Protein AF-A0AAX3TFY3-F1 (afdb_monomer)

pLDDT: mean 84.91, std 11.99, range [38.5, 95.88]

Secondary structure (DSSP, 8-state):
-----S-S-TTSBPEEE--SPPPTTSSGGG--HHHHHHHHHHHHHHHHTT-BHHHHHHHHB---S---EEEEEGGGEEEEEEEE-STT-S-EEEEEE-TT-EEEEEEEETT-----

Solvent-accessible surface area (backbone atoms only — not comparable to full-atom values): 6820 Å² total; per-residue (Å²): 131,85,78,79,88,66,79,91,57,45,82,42,64,62,45,76,42,79,86,60,86,44,45,90,82,19,36,80,84,62,48,51,77,70,46,44,50,50,51,51,52,55,53,48,58,43,59,77,66,62,36,24,38,41,56,44,45,75,64,22,39,56,90,52,102,69,51,65,45,79,47,71,48,81,94,75,42,77,42,59,32,36,48,39,32,64,73,92,52,44,41,34,40,30,25,30,71,50,95,90,53,31,36,33,46,38,33,48,34,58,72,51,79,73,87,130

Organism: NCBI:txid1179777

Mean predicted aligned error: 5.67 Å

Sequence (116 aa):
MEVKRKLIKDNLSFKIAIVHKLDNGFDFKSLNPDTLKNFHNFINDIFNKKMTISQIENLYMRKKTNPFTSRVIDQNIEVREIHLGKGEKQFRLFGYFNEDSYFVLTKIDPGHKFHS

Foldseek 3Di:
DPQPQDDPFFAAFAAADAPDDAPPCFDPVVDDPVLVVVVVVVVCVRVVVSDGPNRQCVAFWDPDPHQWDWDADPPRDTFTKGWGGGPPAQWIWIAGQDPVRYGHTHGTGRGVPDDD

Nearest PDB structures (foldseek):
  2qpv-assembly1_A  TM=5.074E-01  e=6.943E+00  Agrobacterium fabrum str. C58
  3omg-assembly2_B  TM=2.945E-01  e=2.825E+00  Homo sapiens

Structure (mmCIF, N/CA/C/O backbone):
data_AF-A0AAX3TFY3-F1
#
_entry.id   AF-A0AAX3TFY3-F1
#
loop_
_atom_site.group_PDB
_atom_site.id
_atom_site.type_symbol
_atom_site.label_atom_id
_atom_site.label_alt_id
_atom_site.label_comp_id
_atom_site.label_asym_id
_atom_site.label_entity_id
_atom_site.label_seq_id
_atom_site.pdbx_PDB_ins_code
_atom_site.Cartn_x
_atom_site.Cartn_y
_atom_site.Cartn_z
_atom_site.occupancy
_atom_site.B_iso_or_equiv
_atom_site.auth_seq_id
_atom_site.auth_comp_id
_atom_site.auth_asym_id
_atom_site.auth_atom_id
_atom_site.pdbx_PDB_model_num
ATOM 1 N N . MET A 1 1 ? -15.462 9.242 -23.530 1.00 39.34 1 MET A N 1
ATOM 2 C CA . MET A 1 1 ? -15.312 8.083 -22.625 1.00 39.34 1 MET A CA 1
ATOM 3 C C . MET A 1 1 ? -15.317 8.592 -21.202 1.00 39.34 1 MET A C 1
ATOM 5 O O . MET A 1 1 ? -14.533 9.476 -20.883 1.00 39.34 1 MET A O 1
ATOM 9 N N . GLU A 1 2 ? -16.221 8.090 -20.374 1.00 38.50 2 GLU A N 1
ATOM 10 C CA . GLU A 1 2 ? -16.289 8.456 -18.965 1.00 38.50 2 GLU A CA 1
ATOM 11 C C . GLU A 1 2 ? -15.049 7.900 -18.251 1.00 38.50 2 GLU A C 1
ATOM 13 O O . GLU A 1 2 ? -14.834 6.687 -18.197 1.00 38.50 2 GLU A O 1
ATOM 18 N N . VAL A 1 3 ? -14.174 8.781 -17.757 1.00 49.44 3 VAL A N 1
ATOM 19 C CA . VAL A 1 3 ? -13.042 8.358 -16.928 1.00 49.44 3 VAL A CA 1
ATOM 20 C C . VAL A 1 3 ? -13.648 7.834 -15.633 1.00 49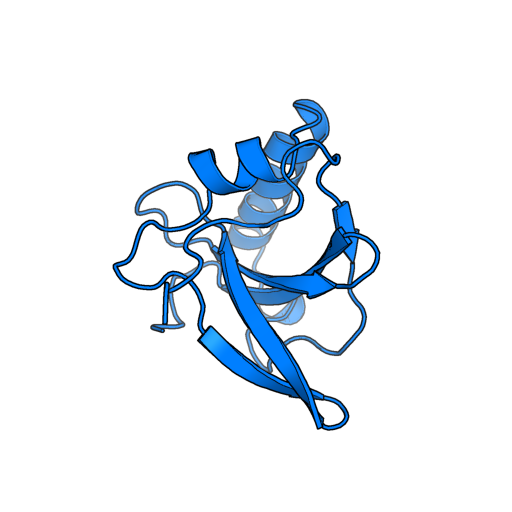.44 3 VAL A C 1
ATOM 22 O O . VAL A 1 3 ? -14.050 8.624 -14.783 1.00 49.44 3 VAL A O 1
ATOM 25 N N . LYS A 1 4 ? -13.762 6.508 -15.491 1.00 57.28 4 LYS A N 1
ATOM 26 C CA . LYS A 1 4 ? -14.214 5.879 -14.244 1.00 57.28 4 LYS A CA 1
ATOM 27 C C . LYS A 1 4 ? -13.282 6.334 -13.124 1.00 57.28 4 LYS A C 1
ATOM 29 O O . LYS A 1 4 ? -12.136 5.895 -13.070 1.00 57.28 4 LYS A O 1
ATOM 34 N N . ARG A 1 5 ? -13.776 7.252 -12.287 1.00 62.84 5 ARG A N 1
ATOM 35 C CA . ARG A 1 5 ? -13.065 7.850 -11.143 1.00 62.84 5 ARG A CA 1
ATOM 36 C C . ARG A 1 5 ? -13.076 6.958 -9.903 1.00 62.84 5 ARG A C 1
ATOM 38 O O . ARG A 1 5 ? -12.295 7.223 -9.000 1.00 62.84 5 ARG A O 1
ATOM 45 N N . LYS A 1 6 ? -13.947 5.943 -9.888 1.00 68.25 6 LYS A N 1
ATOM 46 C CA . LYS A 1 6 ? -14.242 5.100 -8.732 1.00 68.25 6 LYS A CA 1
ATOM 47 C C . LYS A 1 6 ? -13.769 3.666 -8.921 1.00 68.25 6 LYS A C 1
ATOM 49 O O . LYS A 1 6 ? -13.785 3.153 -10.046 1.00 68.25 6 LYS A O 1
ATOM 54 N N . LEU A 1 7 ? -13.387 3.010 -7.832 1.00 75.69 7 LEU A N 1
ATOM 55 C CA . LEU A 1 7 ? -13.202 1.565 -7.818 1.00 75.69 7 LEU A CA 1
ATOM 56 C C . LEU A 1 7 ? -14.572 0.883 -7.939 1.00 75.69 7 LEU A C 1
ATOM 58 O O . LEU A 1 7 ? -15.576 1.367 -7.440 1.00 75.69 7 LEU A O 1
ATOM 62 N N . ILE A 1 8 ? -14.639 -0.251 -8.638 1.00 72.94 8 ILE A N 1
ATOM 63 C CA . ILE A 1 8 ? -15.917 -0.948 -8.900 1.00 72.94 8 ILE A CA 1
ATOM 64 C C . ILE A 1 8 ? -16.364 -1.785 -7.677 1.00 72.94 8 ILE A C 1
ATOM 66 O O . ILE A 1 8 ? -17.493 -2.259 -7.604 1.00 72.94 8 ILE A O 1
ATOM 70 N N . LYS A 1 9 ? -15.481 -1.980 -6.691 1.00 74.44 9 LYS A N 1
ATOM 71 C CA . LYS A 1 9 ? -15.565 -3.046 -5.676 1.00 74.44 9 LYS A CA 1
ATOM 72 C C . LYS A 1 9 ? -16.000 -2.545 -4.293 1.00 74.44 9 LYS A C 1
ATOM 74 O O . LYS A 1 9 ? -15.444 -2.944 -3.276 1.00 74.44 9 LYS A O 1
ATOM 79 N N . ASP A 1 10 ? -16.998 -1.671 -4.256 1.00 72.94 10 ASP A N 1
ATOM 80 C CA . ASP A 1 10 ? -17.268 -0.768 -3.130 1.00 72.94 10 ASP A CA 1
ATOM 81 C C . ASP A 1 10 ? -17.496 -1.423 -1.755 1.00 72.94 10 ASP A C 1
ATOM 83 O O . ASP A 1 10 ? -17.038 -0.886 -0.745 1.00 72.94 10 ASP A O 1
ATOM 87 N N . ASN A 1 11 ? -18.156 -2.582 -1.694 1.00 86.50 11 ASN A N 1
ATOM 88 C CA . ASN A 1 11 ? -18.581 -3.199 -0.426 1.00 86.50 11 ASN A CA 1
ATOM 89 C C . ASN A 1 11 ? -17.688 -4.358 0.043 1.00 86.50 11 ASN A C 1
ATOM 91 O O . ASN A 1 11 ? -17.963 -4.969 1.074 1.00 86.50 11 ASN A O 1
ATOM 95 N N . LEU A 1 12 ? -16.627 -4.685 -0.699 1.00 92.69 12 LEU A N 1
ATOM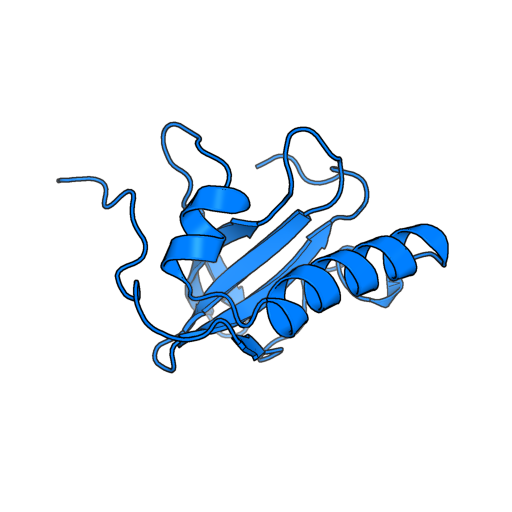 96 C CA . LEU A 1 12 ? -15.726 -5.773 -0.324 1.00 92.69 12 LEU A CA 1
ATOM 97 C C . LEU A 1 12 ? -14.728 -5.304 0.733 1.00 92.69 12 LEU A C 1
ATOM 99 O O . LEU A 1 12 ? -14.225 -4.184 0.658 1.00 92.69 12 LEU A O 1
ATOM 103 N N . SER A 1 13 ? -14.410 -6.170 1.699 1.00 92.62 13 SER A N 1
ATOM 104 C CA . SER A 1 13 ? -13.337 -5.914 2.663 1.00 92.62 13 SER A CA 1
ATOM 105 C C . SER A 1 13 ? -12.005 -5.721 1.949 1.00 92.62 13 SER A C 1
ATOM 107 O O . SER A 1 13 ? -11.665 -6.467 1.029 1.00 92.62 13 SER A O 1
ATOM 109 N N . PHE A 1 14 ? -11.235 -4.739 2.402 1.00 93.19 14 PHE A N 1
ATOM 110 C CA . PHE A 1 14 ? -9.916 -4.476 1.857 1.00 93.19 14 PHE A CA 1
ATOM 111 C C . PHE A 1 14 ? -8.930 -5.591 2.233 1.00 93.19 14 PHE A C 1
ATOM 113 O O . PHE A 1 14 ? -8.831 -5.993 3.394 1.00 93.19 14 PHE A O 1
ATOM 120 N N . LYS A 1 15 ? -8.182 -6.075 1.240 1.00 94.12 15 LYS A N 1
ATOM 121 C CA . LYS A 1 15 ? -7.136 -7.097 1.379 1.00 94.12 15 LYS A CA 1
ATOM 122 C C . LYS A 1 15 ? -5.898 -6.645 0.616 1.00 94.12 15 LYS A C 1
ATOM 124 O O . LYS A 1 15 ? -6.036 -5.967 -0.398 1.00 94.12 15 LYS A O 1
ATOM 129 N N . ILE A 1 16 ? -4.715 -7.060 1.061 1.00 94.50 16 ILE A N 1
ATOM 130 C CA . ILE A 1 16 ? -3.446 -6.798 0.367 1.00 94.50 16 ILE A CA 1
ATOM 131 C C . ILE A 1 16 ? -2.815 -8.119 -0.058 1.00 94.50 16 ILE A C 1
ATOM 133 O O . ILE A 1 16 ? -2.888 -9.099 0.681 1.00 94.50 16 ILE A O 1
ATOM 137 N N . ALA A 1 17 ? -2.181 -8.127 -1.229 1.00 95.75 17 ALA A N 1
ATOM 138 C CA . ALA A 1 17 ? -1.335 -9.220 -1.686 1.00 95.75 17 ALA A CA 1
ATOM 139 C C . ALA A 1 17 ? -0.001 -8.695 -2.234 1.00 95.75 17 ALA A C 1
ATOM 141 O O . ALA A 1 17 ? 0.092 -7.571 -2.730 1.00 95.75 17 ALA A O 1
ATOM 142 N N . ILE A 1 18 ? 1.024 -9.541 -2.174 1.00 95.00 18 ILE A N 1
ATOM 143 C CA . ILE A 1 18 ? 2.274 -9.377 -2.917 1.00 95.00 18 ILE A CA 1
ATOM 144 C C . ILE A 1 18 ? 2.306 -10.531 -3.912 1.00 95.00 18 ILE A C 1
ATOM 146 O O . ILE A 1 18 ? 2.428 -11.684 -3.509 1.00 95.00 18 ILE A O 1
ATOM 150 N N . VAL A 1 19 ? 2.118 -10.216 -5.191 1.00 94.38 19 VAL A N 1
ATOM 151 C CA . VAL A 1 19 ? 2.018 -11.214 -6.273 1.00 94.38 19 VAL A CA 1
ATOM 152 C C . VAL A 1 19 ? 3.252 -11.174 -7.175 1.00 94.38 19 VAL A C 1
ATOM 154 O O . VAL A 1 19 ? 3.659 -12.194 -7.722 1.00 94.38 19 VAL A O 1
ATOM 157 N N . HIS A 1 20 ? 3.889 -10.008 -7.280 1.00 92.06 20 HIS A N 1
ATOM 158 C CA . HIS A 1 20 ? 5.093 -9.787 -8.075 1.00 92.06 20 HIS A CA 1
ATOM 159 C C . HIS A 1 20 ? 6.131 -9.035 -7.245 1.00 92.06 20 HIS A C 1
ATOM 161 O O . HIS A 1 20 ? 5.841 -8.537 -6.151 1.00 92.06 20 HIS A O 1
ATOM 167 N N . LYS A 1 21 ? 7.347 -8.920 -7.783 1.00 92.12 21 LYS A N 1
ATOM 168 C CA . LYS A 1 21 ? 8.380 -8.078 -7.185 1.00 92.12 21 LYS A CA 1
ATOM 169 C C . LYS A 1 21 ? 7.919 -6.613 -7.180 1.00 92.12 21 LYS A C 1
ATOM 171 O O . LYS A 1 21 ? 7.430 -6.114 -8.189 1.00 92.12 21 LYS A O 1
ATOM 176 N N . LEU A 1 22 ? 8.106 -5.931 -6.050 1.00 94.38 22 LEU A N 1
ATOM 177 C CA . LEU A 1 22 ? 7.906 -4.484 -5.953 1.00 94.38 22 LEU A CA 1
ATOM 178 C C . LEU A 1 22 ? 8.985 -3.737 -6.753 1.00 94.38 22 LEU A C 1
ATOM 180 O O . LEU A 1 22 ? 10.080 -4.259 -6.987 1.00 94.38 22 LEU A O 1
ATOM 184 N N . ASP A 1 23 ? 8.692 -2.499 -7.144 1.00 92.62 23 ASP A N 1
ATOM 185 C CA . ASP A 1 23 ? 9.635 -1.682 -7.906 1.00 92.62 23 ASP A CA 1
ATOM 186 C C . ASP A 1 23 ? 10.939 -1.464 -7.121 1.00 92.62 23 ASP A C 1
ATOM 188 O O . ASP A 1 23 ? 10.949 -1.256 -5.903 1.00 92.62 23 ASP A O 1
ATOM 192 N N . ASN A 1 24 ? 12.062 -1.498 -7.841 1.00 90.69 24 ASN A N 1
ATOM 193 C CA . ASN A 1 24 ? 13.385 -1.368 -7.242 1.00 90.69 24 ASN A CA 1
ATOM 194 C C . ASN A 1 24 ? 13.514 -0.055 -6.450 1.00 90.69 24 ASN A C 1
ATOM 196 O O . ASN A 1 24 ? 13.205 1.018 -6.964 1.00 90.69 24 ASN A O 1
ATOM 200 N N . GLY A 1 25 ? 13.995 -0.145 -5.208 1.00 90.25 25 GLY A N 1
ATOM 201 C CA . GLY A 1 25 ? 14.123 1.007 -4.310 1.00 90.25 25 GLY A CA 1
ATOM 202 C C . GLY A 1 25 ? 12.826 1.441 -3.617 1.00 90.25 25 GLY A C 1
ATOM 203 O O . GLY A 1 25 ? 12.874 2.375 -2.822 1.00 90.25 25 GLY A O 1
ATOM 204 N N . PHE A 1 26 ? 11.706 0.753 -3.864 1.00 93.31 26 PHE A N 1
ATOM 205 C CA . PHE A 1 26 ? 10.409 0.976 -3.214 1.00 93.31 26 PHE A CA 1
ATOM 206 C C . PHE A 1 26 ? 9.831 -0.318 -2.620 1.00 93.31 26 PHE A C 1
ATOM 208 O O . PHE A 1 26 ? 8.616 -0.512 -2.557 1.00 93.31 26 PHE A O 1
ATOM 215 N N . ASP A 1 27 ? 10.705 -1.232 -2.209 1.00 93.31 27 ASP A N 1
ATOM 216 C CA . ASP A 1 27 ? 10.362 -2.485 -1.542 1.00 93.31 27 ASP A CA 1
ATOM 217 C C . ASP A 1 27 ? 10.594 -2.393 -0.021 1.00 93.31 27 ASP A C 1
ATOM 219 O O . ASP A 1 27 ? 10.940 -1.342 0.520 1.00 93.31 27 ASP A O 1
ATOM 223 N N . PHE A 1 28 ? 10.433 -3.503 0.700 1.00 91.69 28 PHE A N 1
ATOM 224 C CA . PHE A 1 28 ? 10.648 -3.535 2.151 1.00 91.69 28 PHE A CA 1
ATOM 225 C C . PHE A 1 28 ? 12.089 -3.213 2.569 1.00 91.69 28 PHE A C 1
ATOM 227 O O . PHE A 1 28 ? 12.296 -2.724 3.677 1.00 91.69 28 PHE A O 1
ATOM 234 N N . LYS A 1 29 ? 13.084 -3.438 1.698 1.00 91.31 29 LYS A N 1
ATOM 235 C CA . LYS A 1 29 ? 14.491 -3.115 1.979 1.00 91.31 29 LYS A CA 1
ATOM 236 C C . LYS A 1 29 ? 14.730 -1.605 1.985 1.00 91.31 29 LYS A C 1
ATOM 238 O O . LYS A 1 29 ? 15.674 -1.139 2.616 1.00 91.31 29 LYS A O 1
ATOM 243 N N . SER A 1 30 ? 13.873 -0.838 1.311 1.00 86.94 30 SER A N 1
ATOM 244 C CA . SER A 1 30 ? 13.925 0.628 1.321 1.00 86.94 30 SER A CA 1
ATOM 245 C C . SER A 1 30 ? 13.432 1.262 2.634 1.00 86.94 30 SER A C 1
ATOM 247 O O . SER A 1 30 ? 13.594 2.469 2.827 1.00 86.94 30 SER A O 1
ATOM 249 N N . LEU A 1 31 ? 12.847 0.470 3.543 1.00 89.56 31 LEU A N 1
ATOM 250 C CA . LEU A 1 31 ? 12.269 0.955 4.795 1.00 89.56 31 LEU A CA 1
ATOM 251 C C . LEU A 1 31 ? 13.299 0.970 5.931 1.00 89.56 31 LEU A C 1
ATOM 253 O O . LEU A 1 31 ? 13.975 -0.016 6.209 1.00 89.56 31 LEU A O 1
ATOM 257 N N . ASN A 1 32 ? 13.359 2.093 6.642 1.00 90.06 32 ASN A N 1
ATOM 258 C CA . ASN A 1 32 ? 14.015 2.222 7.945 1.00 90.06 32 ASN A CA 1
ATOM 259 C C . ASN A 1 32 ? 12.998 1.986 9.092 1.00 90.06 32 ASN A C 1
ATOM 261 O O . ASN A 1 32 ? 11.795 1.906 8.825 1.00 90.06 32 ASN A O 1
ATOM 265 N N . PRO A 1 33 ? 13.422 1.911 10.369 1.00 92.38 33 PRO A N 1
ATOM 266 C CA . PRO A 1 33 ? 12.510 1.630 11.484 1.00 92.38 33 PRO A CA 1
ATOM 267 C C . PRO A 1 33 ? 11.288 2.564 11.576 1.00 92.38 33 PRO A C 1
ATOM 269 O O . PRO A 1 33 ? 10.168 2.093 11.779 1.00 92.38 33 PRO A O 1
ATOM 272 N N . ASP A 1 34 ? 11.465 3.869 11.357 1.00 87.62 34 ASP A N 1
ATOM 273 C CA . ASP A 1 34 ? 10.368 4.846 11.432 1.00 87.62 34 ASP A CA 1
ATOM 274 C C . ASP A 1 34 ? 9.361 4.676 10.290 1.00 87.62 34 ASP A C 1
ATOM 276 O O . ASP A 1 34 ? 8.142 4.711 10.480 1.00 87.62 34 ASP A O 1
ATOM 280 N N . THR A 1 35 ? 9.864 4.459 9.079 1.00 87.00 35 THR A N 1
ATOM 281 C CA . THR A 1 35 ? 9.029 4.264 7.888 1.00 87.00 35 THR A CA 1
ATOM 282 C C . THR A 1 35 ? 8.328 2.907 7.894 1.00 87.00 35 THR A C 1
ATOM 284 O O . THR A 1 35 ? 7.169 2.823 7.484 1.00 87.00 35 THR A O 1
ATOM 287 N N . LEU A 1 36 ? 8.957 1.875 8.461 1.00 89.94 36 LEU A N 1
ATOM 288 C CA . LEU A 1 36 ? 8.327 0.585 8.730 1.00 89.94 36 LEU A CA 1
ATOM 289 C C . LEU A 1 36 ? 7.203 0.713 9.766 1.00 89.94 36 LEU A C 1
ATOM 291 O O . LEU A 1 36 ? 6.121 0.158 9.572 1.00 89.94 36 LEU A O 1
ATOM 295 N N . LYS A 1 37 ? 7.408 1.496 10.833 1.00 89.00 37 LYS A N 1
ATOM 296 C CA . LYS A 1 37 ? 6.354 1.807 11.810 1.00 89.00 37 LYS A CA 1
ATOM 297 C C . LYS A 1 37 ? 5.172 2.522 11.151 1.00 89.00 37 LYS A C 1
ATOM 299 O O . LYS A 1 37 ? 4.023 2.200 11.445 1.00 89.00 37 LYS A O 1
ATOM 304 N N . ASN A 1 38 ? 5.430 3.449 10.229 1.00 87.06 38 ASN A N 1
ATOM 305 C CA . ASN A 1 38 ? 4.373 4.118 9.466 1.00 87.06 38 ASN A CA 1
ATOM 306 C C . ASN A 1 38 ? 3.599 3.147 8.567 1.00 87.06 38 ASN A C 1
ATOM 308 O O . ASN A 1 38 ? 2.368 3.190 8.572 1.00 87.06 38 ASN A O 1
ATOM 312 N N . PHE A 1 39 ? 4.295 2.246 7.865 1.00 89.00 39 PHE A N 1
ATOM 313 C CA . PHE A 1 39 ? 3.663 1.166 7.102 1.00 89.00 39 PHE A CA 1
ATOM 314 C C . PHE A 1 39 ? 2.763 0.315 8.002 1.00 89.00 39 PHE A C 1
ATOM 316 O O . PHE A 1 39 ? 1.576 0.159 7.720 1.00 89.00 39 PHE A O 1
ATOM 323 N N . HIS A 1 40 ? 3.298 -0.166 9.126 1.00 90.38 40 HIS A N 1
ATOM 324 C CA . HIS A 1 40 ? 2.555 -0.994 10.069 1.00 90.38 40 HIS A CA 1
ATOM 325 C C . HIS A 1 40 ? 1.308 -0.275 10.596 1.00 90.38 40 HIS A C 1
ATOM 327 O O . HIS A 1 40 ? 0.213 -0.827 10.546 1.00 90.38 40 HIS A O 1
ATOM 333 N N . ASN A 1 41 ? 1.443 0.980 11.028 1.00 88.81 41 ASN A N 1
ATOM 334 C CA . ASN A 1 41 ? 0.323 1.774 11.528 1.00 88.81 41 ASN A CA 1
ATOM 335 C C . ASN A 1 41 ? -0.754 2.002 10.463 1.00 88.81 41 ASN A C 1
ATOM 337 O O . ASN A 1 41 ? -1.939 1.955 10.782 1.00 88.81 41 ASN A O 1
ATOM 341 N N . PHE A 1 42 ? -0.354 2.245 9.212 1.00 87.38 42 PHE A N 1
ATOM 342 C CA . PHE A 1 42 ? -1.286 2.432 8.104 1.00 87.38 42 PHE A CA 1
ATOM 343 C C . PHE A 1 42 ? -2.113 1.166 7.854 1.00 87.38 42 PHE A C 1
ATOM 345 O O . PHE A 1 42 ? -3.339 1.228 7.803 1.00 87.38 42 PHE A O 1
ATOM 352 N N . ILE A 1 43 ? -1.453 0.009 7.776 1.00 89.44 43 ILE A N 1
ATOM 353 C CA . ILE A 1 43 ? -2.121 -1.283 7.587 1.00 89.44 43 ILE A CA 1
ATOM 354 C C . ILE A 1 43 ? -3.005 -1.642 8.787 1.00 89.44 43 ILE A C 1
ATOM 356 O O . ILE A 1 43 ? -4.148 -2.066 8.615 1.00 89.44 43 ILE A O 1
ATOM 360 N N . ASN A 1 44 ? -2.511 -1.417 10.003 1.00 90.56 44 ASN A N 1
ATOM 361 C CA . ASN A 1 44 ? -3.237 -1.703 11.235 1.00 90.56 44 ASN A CA 1
ATOM 362 C C . ASN A 1 44 ? -4.503 -0.835 11.376 1.00 90.56 44 ASN A C 1
ATOM 364 O O . ASN A 1 44 ? -5.542 -1.338 11.793 1.00 90.56 44 ASN A O 1
ATOM 368 N N . ASP A 1 45 ? -4.457 0.445 10.980 1.00 88.25 45 ASP A N 1
ATOM 369 C CA . ASP A 1 45 ? -5.632 1.338 10.962 1.00 88.25 45 ASP A CA 1
ATOM 370 C C . ASP A 1 45 ? -6.740 0.783 10.052 1.00 88.25 45 ASP A C 1
ATOM 372 O O . ASP A 1 45 ? -7.912 0.759 10.431 1.00 88.25 45 ASP A O 1
ATOM 376 N N . ILE A 1 46 ? -6.361 0.280 8.875 1.00 88.94 46 ILE A N 1
ATOM 377 C CA . ILE A 1 46 ? -7.286 -0.299 7.898 1.00 88.94 46 ILE A CA 1
ATOM 378 C C . ILE A 1 46 ? -7.900 -1.603 8.418 1.00 88.94 46 ILE A C 1
ATOM 380 O O . ILE A 1 46 ? -9.125 -1.768 8.398 1.00 88.94 46 ILE A O 1
ATOM 384 N N . PHE A 1 47 ? -7.062 -2.527 8.892 1.00 89.56 47 PHE A N 1
ATOM 385 C CA . PHE A 1 47 ? -7.507 -3.861 9.291 1.00 89.56 47 PHE A CA 1
ATOM 386 C C . PHE A 1 47 ? -8.286 -3.860 10.608 1.00 89.56 47 PHE A C 1
ATOM 388 O O . PHE A 1 47 ? -9.318 -4.527 10.686 1.00 89.56 47 PHE A O 1
ATOM 395 N N . ASN A 1 48 ? -7.898 -3.047 11.597 1.00 91.50 48 ASN A N 1
ATOM 396 C CA . ASN A 1 48 ? -8.661 -2.932 12.847 1.00 91.50 48 ASN A CA 1
ATOM 397 C C . ASN A 1 48 ? -10.058 -2.354 12.623 1.00 91.50 48 ASN A C 1
ATOM 399 O O . ASN A 1 48 ? -11.011 -2.759 13.286 1.00 91.50 48 ASN A O 1
ATOM 403 N N . LYS A 1 49 ? -10.200 -1.436 11.663 1.00 91.44 49 LYS A N 1
ATOM 404 C CA . LYS A 1 49 ? -11.494 -0.847 11.296 1.00 91.44 49 LYS A CA 1
ATOM 405 C C . LYS A 1 49 ? -12.283 -1.694 10.297 1.00 91.44 49 LYS A C 1
ATOM 407 O O . LYS A 1 49 ? -13.385 -1.298 9.931 1.00 91.44 49 LYS A O 1
ATOM 412 N N . LYS A 1 50 ? -11.734 -2.840 9.861 1.00 91.94 50 LYS A N 1
ATOM 413 C CA . LYS A 1 50 ? -12.340 -3.767 8.889 1.00 91.94 50 LYS A CA 1
ATOM 414 C C . LYS A 1 50 ? -12.879 -3.042 7.650 1.00 91.94 50 LYS A C 1
ATOM 416 O O . LYS A 1 50 ? -13.983 -3.325 7.188 1.00 91.94 50 LYS A O 1
ATOM 421 N N . MET A 1 51 ? -12.116 -2.071 7.147 1.00 93.31 51 MET A N 1
ATOM 422 C CA . MET A 1 51 ? -12.612 -1.174 6.107 1.00 93.31 51 MET A CA 1
ATOM 423 C C . MET A 1 51 ? -12.908 -1.903 4.794 1.00 93.31 51 MET A C 1
ATOM 425 O O . MET A 1 51 ? -12.197 -2.824 4.384 1.00 93.31 51 MET A O 1
ATOM 429 N N . THR A 1 52 ? -13.942 -1.432 4.107 1.00 94.19 52 THR A N 1
ATOM 430 C CA . THR A 1 52 ? -14.253 -1.809 2.726 1.00 94.19 52 THR A CA 1
ATOM 431 C C . THR A 1 52 ? -13.397 -1.030 1.730 1.00 94.19 52 THR A C 1
ATOM 433 O O . THR A 1 52 ? -12.847 0.024 2.052 1.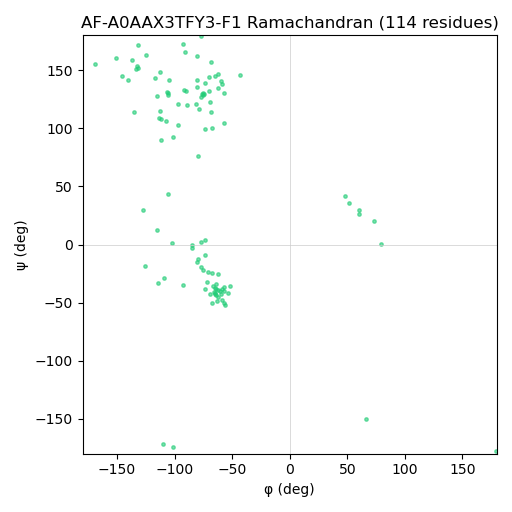00 94.19 52 THR A O 1
ATOM 436 N N . ILE A 1 53 ? -13.311 -1.512 0.491 1.00 92.88 53 ILE A N 1
ATOM 437 C CA . ILE A 1 53 ? -12.595 -0.826 -0.589 1.00 92.88 53 ILE A CA 1
ATOM 438 C C . ILE A 1 53 ? -13.147 0.590 -0.811 1.00 92.88 53 ILE A C 1
ATOM 440 O O . ILE A 1 53 ? -12.347 1.508 -0.960 1.00 92.88 53 ILE A O 1
ATOM 444 N N . SER A 1 54 ? -14.467 0.814 -0.755 1.00 91.31 54 SER A N 1
ATOM 445 C CA . SER A 1 54 ? -15.026 2.173 -0.894 1.00 91.31 54 SER A CA 1
ATOM 446 C C . SER A 1 54 ? -14.621 3.103 0.250 1.00 91.31 54 SER A C 1
ATOM 448 O O . SER A 1 54 ? -14.343 4.283 0.031 1.00 91.31 54 SER A O 1
ATOM 450 N N . GLN A 1 55 ? -14.551 2.594 1.482 1.00 92.25 55 GLN A N 1
ATOM 451 C CA . GLN A 1 55 ? -14.060 3.367 2.624 1.00 92.25 55 GLN A CA 1
ATOM 452 C C . GLN A 1 55 ? -12.577 3.708 2.454 1.00 92.25 55 GLN A C 1
ATOM 454 O O . GLN A 1 55 ? -12.187 4.849 2.704 1.00 92.25 55 GLN A O 1
ATOM 459 N N . ILE A 1 56 ? -11.770 2.759 1.966 1.00 90.75 56 ILE A N 1
ATOM 460 C CA . ILE A 1 56 ? -10.361 3.001 1.644 1.00 90.75 56 ILE A CA 1
ATOM 461 C C . ILE A 1 56 ? -10.205 4.046 0.549 1.00 90.75 56 ILE A C 1
ATOM 463 O O . ILE A 1 56 ? -9.393 4.961 0.684 1.00 90.75 56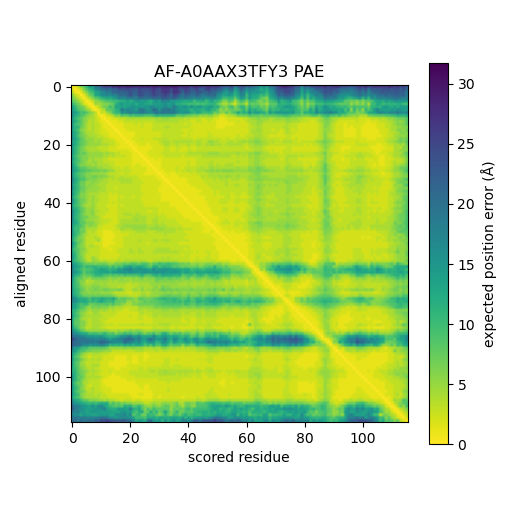 ILE A O 1
ATOM 467 N N . GLU A 1 57 ? -11.002 3.941 -0.507 1.00 89.25 57 GLU A N 1
ATOM 468 C CA . GLU A 1 57 ? -11.008 4.895 -1.603 1.00 89.25 57 GLU A CA 1
ATOM 469 C C . GLU A 1 57 ? -11.295 6.312 -1.096 1.00 89.25 57 GLU A C 1
ATOM 471 O O . GLU A 1 57 ? -10.538 7.246 -1.353 1.00 89.25 57 GLU A O 1
ATOM 476 N N . ASN A 1 58 ? -12.350 6.466 -0.298 1.00 87.81 58 ASN A N 1
ATOM 477 C CA . ASN A 1 58 ? -12.779 7.766 0.200 1.00 87.81 58 ASN A CA 1
ATOM 478 C C . ASN A 1 58 ? -11.779 8.414 1.169 1.00 87.81 58 ASN A C 1
ATOM 480 O O . ASN A 1 58 ? -11.656 9.643 1.171 1.00 87.81 58 ASN A O 1
ATOM 484 N N . LEU A 1 59 ? -11.108 7.608 2.000 1.00 88.50 59 LEU A N 1
ATOM 485 C CA . LEU A 1 59 ? -10.229 8.085 3.072 1.00 88.50 59 LEU A CA 1
ATOM 486 C C . LEU A 1 59 ? -8.763 8.216 2.655 1.00 88.50 59 LEU A C 1
ATOM 488 O O . LEU A 1 59 ? -8.073 9.107 3.155 1.00 88.50 59 LEU A O 1
ATOM 492 N N . TYR A 1 60 ? -8.282 7.325 1.786 1.00 88.75 60 TYR A N 1
ATOM 493 C CA . TYR A 1 60 ? -6.856 7.190 1.491 1.00 88.75 60 TYR A CA 1
ATOM 494 C C . TYR A 1 60 ? -6.513 7.300 0.004 1.00 88.75 60 TYR A C 1
ATOM 496 O O . TYR A 1 60 ? -5.350 7.547 -0.309 1.00 88.75 60 TYR A O 1
ATOM 504 N N . MET A 1 61 ? -7.455 7.142 -0.934 1.00 87.94 61 MET A N 1
ATOM 505 C CA . MET A 1 61 ? -7.123 7.355 -2.346 1.00 87.94 61 MET A CA 1
ATOM 506 C C . MET A 1 61 ? -6.989 8.851 -2.631 1.00 87.94 61 MET A C 1
ATOM 508 O O . MET A 1 61 ? -7.854 9.667 -2.299 1.00 87.94 61 MET A O 1
ATOM 512 N N . ARG A 1 62 ? -5.882 9.239 -3.268 1.00 75.69 62 ARG A N 1
ATOM 513 C CA . ARG A 1 62 ? -5.635 10.648 -3.579 1.00 75.69 62 ARG A CA 1
ATOM 514 C C . ARG A 1 62 ? -6.612 11.145 -4.646 1.00 75.69 62 ARG A C 1
ATOM 516 O O . ARG A 1 62 ? -6.624 10.655 -5.770 1.00 75.69 62 ARG A O 1
ATOM 523 N N . LYS A 1 63 ? -7.365 12.197 -4.326 1.00 72.94 63 LYS A N 1
ATOM 524 C CA . LYS A 1 63 ? -8.312 12.852 -5.242 1.00 72.94 63 LYS A CA 1
ATOM 525 C C . LYS A 1 63 ? -7.576 13.802 -6.201 1.00 72.94 63 LYS A C 1
ATOM 527 O O . LYS 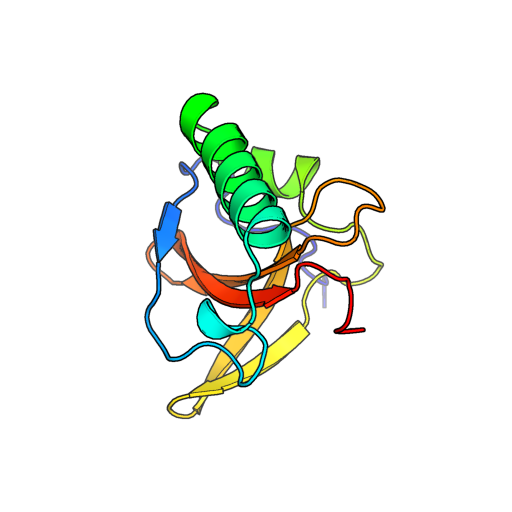A 1 63 ? -7.568 15.011 -5.999 1.00 72.94 63 LYS A O 1
ATOM 532 N N . LYS A 1 64 ? -6.894 13.253 -7.214 1.00 68.56 64 LYS A N 1
ATOM 533 C CA . LYS A 1 64 ? -6.398 14.005 -8.389 1.00 68.56 64 LYS A CA 1
ATOM 534 C C . LYS A 1 64 ? -7.444 13.983 -9.514 1.00 68.56 64 LYS A C 1
ATOM 536 O O . LYS A 1 64 ? -8.346 13.151 -9.492 1.00 68.56 64 LYS A O 1
ATOM 541 N N . THR A 1 65 ? -7.289 14.843 -10.529 1.00 67.56 65 THR A N 1
ATOM 542 C CA . THR A 1 65 ? -8.145 14.866 -11.736 1.00 67.56 65 THR A CA 1
ATOM 543 C C . THR A 1 65 ? -8.260 13.485 -12.396 1.00 67.56 65 THR A C 1
ATOM 545 O O . THR A 1 65 ? -9.338 13.115 -12.860 1.00 67.56 65 THR A O 1
ATOM 548 N N . ASN A 1 66 ? -7.173 12.701 -12.366 1.00 75.94 66 ASN A N 1
ATOM 549 C CA . ASN A 1 66 ? -7.158 11.269 -12.654 1.00 75.94 66 ASN A CA 1
ATOM 550 C C . ASN A 1 66 ? -6.309 10.539 -11.587 1.00 75.94 66 ASN A C 1
ATOM 552 O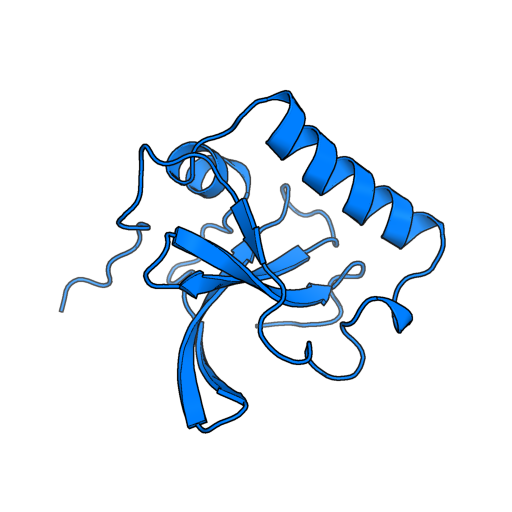 O . ASN A 1 66 ? -5.106 10.794 -11.515 1.00 75.94 66 ASN A O 1
ATOM 556 N N . PRO A 1 67 ? -6.902 9.678 -10.739 1.00 80.62 67 PRO A N 1
ATOM 557 C CA . PRO A 1 67 ? -6.170 8.940 -9.708 1.00 80.62 67 PRO A CA 1
ATOM 558 C C . PRO A 1 67 ? -5.538 7.636 -10.221 1.00 80.62 67 PRO A C 1
ATOM 560 O O . PRO A 1 67 ? -4.865 6.956 -9.450 1.00 80.62 67 PRO A O 1
ATOM 563 N N . PHE A 1 68 ? -5.758 7.286 -11.494 1.00 87.94 68 PHE A N 1
ATOM 564 C CA . PHE A 1 68 ? -5.281 6.046 -12.099 1.00 87.94 68 PHE A CA 1
ATOM 565 C C . PHE A 1 68 ? -4.118 6.296 -13.053 1.00 87.94 68 PHE A C 1
ATOM 567 O O . PHE A 1 68 ? -4.236 7.093 -13.989 1.00 87.94 68 PHE A O 1
ATOM 574 N N . THR A 1 69 ? -3.060 5.511 -12.884 1.00 89.50 69 THR A N 1
ATOM 575 C CA . THR A 1 69 ? -1.914 5.459 -13.792 1.00 89.50 69 THR A CA 1
ATOM 576 C C . THR A 1 69 ? -1.895 4.102 -14.483 1.00 89.50 69 THR A C 1
ATOM 578 O O . THR A 1 69 ? -1.725 3.073 -13.830 1.00 89.50 69 THR A O 1
ATOM 581 N N . SER A 1 70 ? -2.083 4.080 -15.803 1.00 90.69 70 SER A N 1
ATOM 582 C CA . SER A 1 70 ? -1.896 2.854 -16.586 1.00 90.69 70 SER A CA 1
ATOM 583 C C . SER A 1 70 ? -0.404 2.578 -16.750 1.00 90.69 70 SER A C 1
ATOM 585 O O . SER A 1 70 ? 0.3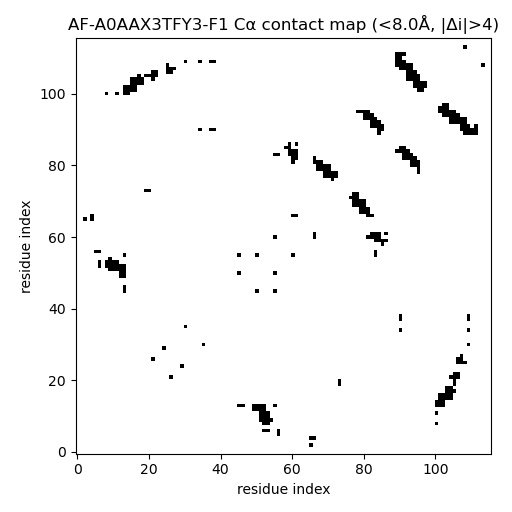38 3.464 -17.172 1.00 90.69 70 SER A O 1
ATOM 587 N N . ARG A 1 71 ? 0.041 1.362 -16.429 1.00 90.69 71 ARG A N 1
ATOM 588 C CA . ARG A 1 71 ? 1.410 0.903 -16.702 1.00 90.69 71 ARG A CA 1
ATOM 589 C C . ARG A 1 71 ? 1.459 -0.604 -16.901 1.00 90.69 71 ARG A C 1
ATOM 591 O O . ARG A 1 71 ? 0.575 -1.321 -16.445 1.00 90.69 71 ARG A O 1
ATOM 598 N N . VAL A 1 72 ? 2.533 -1.060 -17.530 1.00 91.06 72 VAL A N 1
ATOM 599 C CA . VAL A 1 72 ? 2.884 -2.476 -17.631 1.00 91.06 72 VAL A CA 1
ATOM 600 C C . VAL A 1 72 ? 3.800 -2.830 -16.459 1.00 91.06 72 VAL A C 1
ATOM 602 O O . VAL A 1 72 ? 4.724 -2.075 -16.141 1.00 91.06 72 VAL A O 1
ATOM 605 N N . ILE A 1 73 ? 3.516 -3.932 -15.772 1.00 87.75 73 ILE A N 1
ATOM 606 C CA . ILE A 1 73 ? 4.379 -4.501 -14.731 1.00 87.75 73 ILE A CA 1
ATOM 607 C C . ILE A 1 73 ? 5.000 -5.811 -15.219 1.00 87.75 73 ILE A C 1
ATOM 609 O O . ILE A 1 73 ? 4.916 -6.140 -16.402 1.00 87.75 73 ILE A O 1
ATOM 613 N N . ASP A 1 74 ? 5.667 -6.522 -14.311 1.00 80.81 74 ASP A N 1
ATOM 614 C CA . ASP A 1 74 ? 6.287 -7.818 -14.577 1.00 80.81 74 ASP A CA 1
ATOM 615 C C . ASP A 1 74 ? 5.378 -8.737 -15.416 1.00 80.81 74 ASP A C 1
ATOM 617 O O . ASP A 1 74 ? 4.151 -8.690 -15.307 1.00 80.81 74 ASP A O 1
ATOM 621 N N . GLN A 1 75 ? 5.993 -9.554 -16.272 1.00 79.88 75 GLN A N 1
ATOM 622 C CA . GLN A 1 75 ? 5.300 -10.483 -17.176 1.00 79.88 75 GLN A CA 1
ATOM 623 C C . GLN A 1 75 ? 4.337 -9.814 -18.182 1.00 79.88 75 GLN A C 1
ATOM 625 O O . GLN A 1 75 ? 3.400 -10.449 -18.657 1.00 79.88 75 GLN A O 1
ATOM 630 N N . ASN A 1 76 ? 4.576 -8.546 -18.541 1.00 85.06 76 ASN A N 1
ATOM 631 C CA . ASN A 1 76 ? 3.755 -7.767 -19.478 1.00 85.06 76 ASN A CA 1
ATOM 632 C C . ASN A 1 76 ? 2.288 -7.585 -19.043 1.00 85.06 76 ASN A C 1
ATOM 634 O O . ASN A 1 76 ? 1.398 -7.435 -19.879 1.00 85.06 76 ASN A O 1
ATOM 638 N N . ILE A 1 77 ? 2.027 -7.561 -17.735 1.00 88.50 77 ILE A N 1
ATOM 639 C CA . ILE A 1 77 ? 0.675 -7.357 -17.209 1.00 88.50 77 ILE A CA 1
ATOM 640 C C . ILE A 1 77 ? 0.346 -5.860 -17.213 1.00 88.50 77 ILE A C 1
ATOM 642 O O . ILE A 1 77 ? 1.022 -5.062 -16.561 1.00 88.50 77 ILE A O 1
ATOM 646 N N . GLU A 1 78 ? -0.715 -5.469 -17.916 1.00 92.69 78 GLU A N 1
ATOM 647 C CA . GLU A 1 78 ? -1.261 -4.112 -17.854 1.00 92.69 78 GLU A CA 1
ATOM 648 C C . GLU A 1 78 ? -2.084 -3.907 -16.579 1.00 92.69 78 GLU A C 1
ATOM 650 O O . GLU A 1 78 ? -3.017 -4.656 -16.288 1.00 92.69 78 GLU A O 1
ATOM 655 N N . VAL A 1 79 ? -1.769 -2.856 -15.819 1.00 92.19 79 VAL A N 1
ATOM 656 C CA . VAL A 1 79 ? -2.466 -2.526 -14.571 1.00 92.19 79 VAL A CA 1
ATOM 657 C C . VAL A 1 79 ? -2.856 -1.056 -14.512 1.00 92.19 79 VAL A C 1
ATOM 659 O O . VAL A 1 79 ? -2.184 -0.181 -15.062 1.00 92.19 79 VAL A O 1
ATOM 662 N N . ARG A 1 80 ? -3.940 -0.774 -13.781 1.00 92.12 80 ARG A N 1
ATOM 663 C CA . ARG A 1 80 ? -4.335 0.587 -13.391 1.00 92.12 80 ARG A CA 1
ATOM 664 C C . ARG A 1 80 ? -3.918 0.823 -11.945 1.00 92.12 80 ARG A C 1
ATOM 666 O O . ARG A 1 80 ? -4.650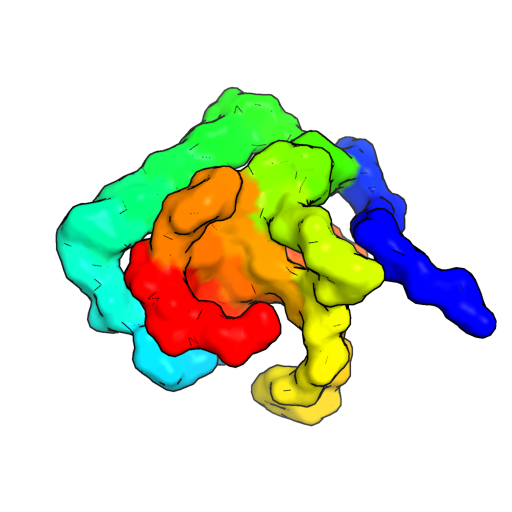 0.484 -11.017 1.00 92.12 80 ARG A O 1
ATOM 673 N N . GLU A 1 81 ? -2.721 1.368 -11.777 1.00 92.81 81 GLU A N 1
ATOM 674 C CA . GLU A 1 81 ? -2.133 1.667 -10.475 1.00 92.81 81 GLU A CA 1
ATOM 675 C C . GLU A 1 81 ? -2.819 2.885 -9.839 1.00 92.81 81 GLU A C 1
ATOM 677 O O . GLU A 1 81 ? -3.120 3.873 -10.514 1.00 92.81 81 GLU A O 1
ATOM 682 N N . ILE A 1 82 ? -3.060 2.808 -8.533 1.00 91.75 82 ILE A N 1
ATOM 683 C CA . ILE A 1 82 ? -3.563 3.886 -7.679 1.00 91.75 82 ILE A CA 1
ATOM 684 C C . ILE A 1 82 ? -2.605 4.101 -6.509 1.00 91.75 82 ILE A C 1
ATOM 686 O O . ILE A 1 82 ? -1.806 3.223 -6.173 1.00 91.75 82 ILE A O 1
ATOM 690 N N . HIS A 1 83 ? -2.720 5.253 -5.847 1.00 89.81 83 HIS A N 1
ATOM 691 C CA . HIS A 1 83 ? -1.944 5.555 -4.644 1.00 89.81 83 HIS A CA 1
ATOM 692 C C . HIS A 1 83 ? -2.869 5.702 -3.437 1.00 89.81 83 HIS A C 1
ATOM 694 O O . HIS A 1 83 ? -3.809 6.505 -3.461 1.00 89.81 83 HIS A O 1
ATOM 700 N N . LEU A 1 84 ? -2.556 4.973 -2.370 1.00 90.19 84 LEU A N 1
ATOM 701 C CA . LEU A 1 84 ? -3.203 5.074 -1.069 1.00 90.19 84 LEU A CA 1
ATOM 702 C C . LEU A 1 84 ? -2.276 5.795 -0.084 1.00 90.19 84 LEU A C 1
ATOM 704 O O . LEU A 1 84 ? -1.118 5.417 0.079 1.00 90.19 84 LEU A O 1
ATOM 708 N N . GLY A 1 85 ? -2.780 6.825 0.589 1.00 86.31 85 GLY A N 1
ATOM 709 C CA . GLY A 1 85 ? -2.056 7.592 1.599 1.00 86.31 85 GLY A CA 1
ATOM 710 C C . GLY A 1 85 ? -2.986 8.524 2.378 1.00 86.31 85 GLY A C 1
ATOM 711 O O . GLY A 1 85 ? -4.054 8.901 1.908 1.00 86.31 85 GLY A O 1
ATOM 712 N N . LYS A 1 86 ? -2.608 8.895 3.605 1.00 74.69 86 LYS A N 1
ATOM 713 C CA . LYS A 1 86 ? -3.451 9.723 4.486 1.00 74.69 86 LYS A CA 1
ATOM 714 C C . LYS A 1 86 ? -3.055 11.203 4.407 1.00 74.69 86 LYS A C 1
ATOM 716 O O . LYS A 1 86 ? -2.088 11.612 5.048 1.00 74.69 86 LYS A O 1
ATOM 721 N N . GLY A 1 87 ? -3.835 12.011 3.686 1.00 64.25 87 GLY A N 1
ATOM 722 C CA . GLY A 1 87 ? -3.630 13.465 3.570 1.00 64.25 87 GLY A CA 1
ATOM 723 C C . GLY A 1 87 ? -2.337 13.847 2.835 1.00 64.25 87 GLY A C 1
ATOM 724 O O . GLY A 1 87 ? -1.861 13.102 1.984 1.00 64.25 87 GLY A O 1
ATOM 725 N N . GLU A 1 88 ? -1.747 14.998 3.174 1.00 52.78 88 GLU A N 1
ATOM 726 C CA . GLU A 1 88 ? -0.459 15.462 2.615 1.00 52.78 88 GLU A CA 1
ATOM 727 C C . GLU A 1 88 ? 0.765 14.702 3.156 1.00 52.78 88 GLU A C 1
ATOM 729 O O . GLU A 1 88 ? 1.906 15.038 2.834 1.00 52.78 88 GLU A O 1
ATOM 734 N N . LYS A 1 89 ? 0.563 13.668 3.986 1.00 61.75 89 LYS A N 1
ATOM 735 C CA . LYS A 1 89 ? 1.675 12.895 4.542 1.00 61.75 89 LYS A CA 1
ATOM 736 C C . LYS A 1 89 ? 2.469 12.202 3.433 1.00 61.75 89 LYS A C 1
ATOM 738 O O . LYS A 1 89 ? 1.931 11.773 2.413 1.00 61.75 89 LYS A O 1
ATOM 743 N N . GLN A 1 90 ? 3.772 12.077 3.676 1.00 69.19 90 GLN A N 1
ATOM 744 C CA . GLN A 1 90 ? 4.736 11.562 2.704 1.00 69.19 90 GLN A CA 1
ATOM 745 C C . GLN A 1 90 ? 4.552 10.067 2.383 1.00 69.19 90 GLN A C 1
ATOM 747 O O . GLN A 1 90 ? 4.915 9.636 1.294 1.00 69.19 90 GLN A O 1
ATOM 752 N N . PHE A 1 91 ? 3.949 9.292 3.291 1.00 82.06 91 PHE A N 1
ATOM 753 C CA . PHE A 1 91 ? 3.805 7.844 3.145 1.00 82.06 91 PHE A CA 1
ATOM 754 C C . PHE A 1 91 ? 2.709 7.439 2.150 1.00 82.06 91 PHE A C 1
ATOM 756 O O . PHE A 1 91 ? 1.557 7.871 2.275 1.00 82.06 91 PHE A O 1
ATOM 763 N N . ARG A 1 92 ? 3.058 6.558 1.203 1.00 87.44 92 ARG A N 1
ATOM 764 C CA . ARG A 1 92 ? 2.171 6.057 0.147 1.00 87.44 92 ARG A CA 1
ATOM 765 C C . ARG A 1 92 ? 2.376 4.576 -0.135 1.00 87.44 92 ARG A C 1
ATOM 767 O O . ARG A 1 92 ? 3.506 4.097 -0.215 1.00 87.44 92 ARG A O 1
ATOM 774 N N . LEU A 1 93 ? 1.268 3.887 -0.384 1.00 92.19 93 LEU A N 1
ATOM 775 C CA . LEU A 1 93 ? 1.251 2.576 -1.019 1.00 92.19 93 LEU A CA 1
ATOM 776 C C . LEU A 1 93 ? 0.755 2.718 -2.450 1.00 92.19 93 LEU A C 1
ATOM 778 O O . LEU A 1 93 ? -0.291 3.321 -2.688 1.00 92.19 93 LEU A O 1
ATOM 782 N N . PHE A 1 94 ? 1.488 2.135 -3.386 1.00 93.44 94 PHE A N 1
ATOM 783 C CA . PHE A 1 94 ? 1.080 2.031 -4.777 1.00 93.44 94 PHE A CA 1
ATOM 784 C C . PHE A 1 94 ? 0.646 0.603 -5.042 1.00 93.44 94 PHE A C 1
ATOM 786 O O . PHE A 1 94 ? 1.251 -0.342 -4.532 1.00 93.44 94 PHE A O 1
ATOM 793 N N . GLY A 1 95 ? -0.401 0.447 -5.832 1.00 94.44 95 GLY A N 1
ATOM 794 C CA . GLY A 1 95 ? -0.889 -0.871 -6.183 1.00 94.44 95 GLY A CA 1
ATOM 795 C C . GLY A 1 95 ? -2.111 -0.811 -7.071 1.00 94.44 95 GLY A C 1
ATOM 796 O O . GLY A 1 95 ? -2.569 0.263 -7.456 1.00 94.44 95 GLY A O 1
ATOM 797 N N . TYR A 1 96 ? -2.644 -1.977 -7.392 1.00 94.00 96 TYR A N 1
ATOM 798 C CA . TYR A 1 96 ? -3.836 -2.130 -8.216 1.00 94.00 96 TYR A CA 1
ATOM 799 C C . TYR A 1 96 ? -4.749 -3.193 -7.609 1.00 94.00 96 TYR A C 1
ATOM 801 O O . TYR A 1 96 ? -4.302 -4.036 -6.837 1.00 94.00 96 TYR A O 1
ATOM 809 N N . PHE A 1 97 ? -6.036 -3.165 -7.948 1.00 93.12 97 PHE A N 1
ATOM 810 C CA . PHE A 1 97 ? -6.940 -4.248 -7.567 1.00 93.12 97 PHE A CA 1
ATOM 811 C C . PHE A 1 97 ? -6.942 -5.328 -8.643 1.00 93.12 97 PHE A C 1
ATOM 813 O O . PHE A 1 97 ? -7.300 -5.041 -9.785 1.00 93.12 97 PHE A O 1
ATOM 820 N N . ASN A 1 98 ? -6.567 -6.555 -8.279 1.00 92.44 98 ASN A N 1
ATOM 821 C CA . ASN A 1 98 ? -6.677 -7.707 -9.175 1.00 92.44 98 ASN A CA 1
ATOM 822 C C . ASN A 1 98 ? -8.130 -8.215 -9.265 1.00 92.44 98 ASN A C 1
ATOM 824 O O . ASN A 1 98 ? -9.039 -7.677 -8.617 1.00 92.44 98 ASN A O 1
ATOM 828 N N . GLU A 1 99 ? -8.361 -9.262 -10.056 1.00 90.69 99 GLU A N 1
ATOM 829 C CA . GLU A 1 99 ? -9.685 -9.863 -10.269 1.00 90.69 99 GLU A CA 1
ATOM 830 C C . GLU A 1 99 ? -10.316 -10.364 -8.959 1.00 90.69 99 GLU A C 1
ATOM 832 O O . GLU A 1 99 ? -11.480 -10.060 -8.690 1.00 90.69 99 GLU A O 1
ATOM 837 N N . ASP A 1 100 ? -9.507 -10.928 -8.059 1.00 92.56 100 ASP A N 1
ATOM 838 C CA . ASP A 1 100 ? -9.911 -11.408 -6.727 1.00 92.56 100 ASP A CA 1
ATOM 839 C C . ASP A 1 100 ? -10.116 -10.303 -5.677 1.00 92.56 100 ASP A C 1
ATOM 841 O O . ASP A 1 100 ? -10.467 -10.571 -4.526 1.00 92.56 100 ASP A O 1
ATOM 845 N N . SER A 1 101 ? -9.952 -9.033 -6.060 1.00 92.38 101 SER A N 1
ATOM 846 C CA . SER A 1 101 ? -10.166 -7.862 -5.188 1.00 92.38 101 SER A CA 1
ATOM 847 C C . SER A 1 101 ? -9.095 -7.650 -4.122 1.00 92.38 101 SER A C 1
ATOM 849 O O . SER A 1 101 ? -9.324 -6.922 -3.156 1.00 92.38 101 SER A O 1
ATOM 851 N N . TYR A 1 102 ? -7.913 -8.227 -4.311 1.00 94.75 102 TYR A N 1
ATOM 852 C CA . TYR A 1 102 ? -6.737 -7.876 -3.529 1.00 94.75 102 TYR A CA 1
ATOM 853 C C . TYR A 1 102 ? -6.121 -6.601 -4.084 1.00 94.75 102 TYR A C 1
ATOM 855 O O . TYR A 1 102 ? -5.950 -6.458 -5.293 1.00 94.75 102 TYR A O 1
ATOM 863 N N . PHE A 1 103 ? -5.748 -5.693 -3.188 1.00 94.94 103 PHE A N 1
ATOM 864 C CA . 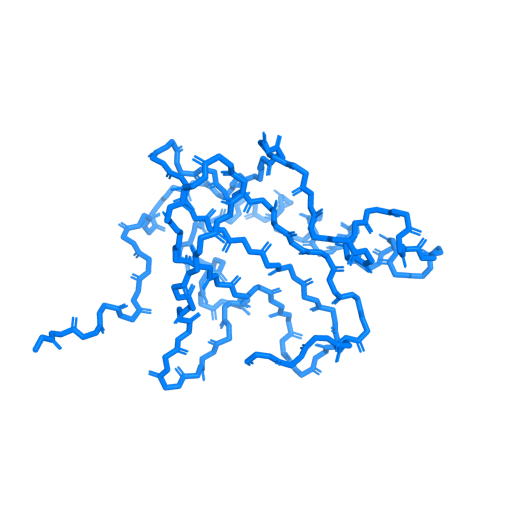PHE A 1 103 ? -4.826 -4.617 -3.499 1.00 94.94 103 PHE A CA 1
ATOM 865 C C . PHE A 1 103 ? -3.418 -5.209 -3.617 1.00 94.94 103 PHE A C 1
ATOM 867 O O . PHE A 1 103 ? -2.762 -5.507 -2.616 1.00 94.94 103 PHE A O 1
ATOM 874 N N . VAL A 1 104 ? -2.980 -5.443 -4.849 1.00 95.88 104 VAL A N 1
ATOM 875 C CA . VAL A 1 104 ? -1.649 -5.957 -5.157 1.00 95.88 104 VAL A CA 1
ATOM 876 C C . VAL A 1 104 ? -0.653 -4.809 -5.063 1.00 95.88 104 VAL A C 1
ATOM 878 O O . VAL A 1 104 ? -0.746 -3.831 -5.806 1.00 95.88 104 VAL A O 1
ATOM 881 N N . LEU A 1 105 ? 0.285 -4.928 -4.127 1.00 95.75 105 LEU A N 1
ATOM 882 C CA . LEU A 1 105 ? 1.282 -3.906 -3.829 1.00 95.75 105 LEU A CA 1
ATOM 883 C C . LEU A 1 105 ? 2.371 -3.866 -4.910 1.00 95.75 105 LEU A C 1
ATOM 885 O O . LEU A 1 105 ? 2.966 -4.893 -5.230 1.00 95.75 105 LEU A O 1
ATOM 889 N N . THR A 1 106 ? 2.663 -2.674 -5.427 1.00 95.38 106 THR A N 1
ATOM 890 C CA . THR A 1 106 ? 3.729 -2.438 -6.417 1.00 95.38 106 THR A CA 1
ATOM 891 C C . THR A 1 106 ? 4.856 -1.567 -5.866 1.00 95.38 106 THR A C 1
ATOM 893 O O . THR A 1 106 ? 6.011 -1.768 -6.236 1.00 95.38 106 THR A O 1
ATOM 896 N N . LYS A 1 107 ? 4.555 -0.616 -4.968 1.00 94.00 107 LYS A N 1
ATOM 897 C CA . LYS A 1 107 ? 5.550 0.258 -4.318 1.00 94.00 107 LYS A CA 1
ATOM 898 C C . LYS A 1 107 ? 5.151 0.599 -2.886 1.00 94.00 107 LYS A C 1
ATOM 900 O O . LYS A 1 107 ? 3.980 0.866 -2.608 1.00 94.00 107 LYS A O 1
ATOM 905 N N . ILE A 1 108 ? 6.146 0.709 -2.015 1.00 93.44 108 ILE A N 1
ATOM 906 C CA . ILE A 1 108 ? 6.058 1.364 -0.711 1.00 93.44 108 ILE A CA 1
ATOM 907 C C . ILE A 1 108 ? 6.927 2.621 -0.797 1.00 93.44 108 ILE A C 1
ATOM 909 O O . ILE A 1 108 ? 8.149 2.531 -0.841 1.00 93.44 108 ILE A O 1
ATOM 913 N N . ASP A 1 109 ? 6.305 3.798 -0.846 1.00 88.94 109 ASP A N 1
ATOM 914 C CA . ASP A 1 109 ? 7.011 5.082 -0.899 1.00 88.94 109 ASP A CA 1
ATOM 915 C C . ASP A 1 109 ? 6.778 5.845 0.407 1.00 88.94 109 ASP A C 1
ATOM 917 O O . ASP A 1 109 ? 5.802 6.588 0.546 1.00 88.94 109 ASP A O 1
ATOM 921 N N . PRO A 1 110 ? 7.639 5.653 1.413 1.00 78.19 110 PRO A N 1
ATOM 922 C CA . PRO A 1 110 ? 7.425 6.264 2.712 1.00 78.19 110 PRO A CA 1
ATOM 923 C C . PRO A 1 110 ? 7.778 7.756 2.765 1.00 78.19 110 PRO A C 1
ATOM 925 O O . PRO A 1 110 ? 7.338 8.443 3.687 1.00 78.19 110 PRO A O 1
ATOM 928 N N . GLY A 1 111 ? 8.582 8.245 1.816 1.00 72.62 111 GLY A N 1
ATOM 929 C CA . GLY A 1 111 ? 9.180 9.583 1.835 1.00 72.62 111 GLY A CA 1
ATOM 930 C C . GLY A 1 111 ? 8.698 10.500 0.717 1.00 72.62 111 GLY A C 1
ATOM 931 O O . GLY A 1 111 ? 9.331 11.524 0.482 1.00 72.62 111 GLY A O 1
ATOM 932 N N . HIS A 1 112 ? 7.625 10.133 0.006 1.00 68.44 112 HIS A N 1
ATOM 933 C CA . HIS A 1 112 ? 7.152 10.843 -1.184 1.00 68.44 112 HIS A CA 1
ATOM 934 C C . HIS A 1 112 ? 8.277 11.069 -2.212 1.00 68.44 112 HIS A C 1
ATOM 936 O O . HIS A 1 112 ? 8.336 12.112 -2.861 1.00 68.44 112 HIS A O 1
ATOM 942 N N . LYS A 1 113 ? 9.193 10.106 -2.343 1.00 68.62 113 LYS A N 1
ATOM 943 C CA . LYS A 1 113 ? 10.304 10.200 -3.297 1.00 68.62 113 LYS A CA 1
ATOM 944 C C . LYS A 1 113 ? 9.831 9.961 -4.727 1.00 68.62 113 LYS A C 1
ATOM 946 O O . LYS A 1 113 ? 10.497 10.388 -5.664 1.00 68.62 113 LYS A O 1
ATOM 951 N N . PHE A 1 114 ? 8.693 9.286 -4.899 1.00 71.00 114 PHE A N 1
ATOM 952 C CA . PHE A 1 114 ? 8.089 9.071 -6.201 1.00 71.00 114 PHE A CA 1
ATOM 953 C C . PHE A 1 114 ? 7.000 10.113 -6.476 1.00 71.00 114 PHE A C 1
ATOM 955 O O . PHE A 1 114 ? 5.999 10.238 -5.755 1.00 71.00 114 PHE A O 1
ATOM 962 N N . HIS A 1 115 ? 7.194 10.858 -7.561 1.00 64.31 115 HIS A N 1
ATOM 963 C CA . HIS A 1 115 ? 6.227 11.811 -8.082 1.00 64.31 115 HIS A CA 1
ATOM 964 C C . HIS A 1 115 ? 5.620 11.240 -9.363 1.00 64.31 115 HIS A C 1
ATOM 966 O O . HIS A 1 115 ? 6.267 11.207 -10.405 1.00 64.31 115 HIS A O 1
ATOM 972 N N . SER A 1 116 ? 4.373 10.794 -9.264 1.00 59.19 116 SER A N 1
ATOM 973 C CA . SER A 1 116 ? 3.495 10.470 -10.391 1.00 59.19 116 SER A CA 1
ATOM 974 C C . SER A 1 116 ? 2.248 11.329 -10.370 1.00 59.19 116 SER A C 1
ATOM 976 O O . SER A 1 116 ? 1.853 11.822 -9.279 1.00 59.19 116 SER A O 1
#

InterPro domains:
  IPR060957 MAG6450-like [NF046006] (14-115)

Radius of gyration: 13.61 Å; Cα contacts (8 Å, |Δi|>4): 178; chains: 1; bounding box: 33×27×36 Å